Protein AF-H9C6K3-F1 (afdb_monomer)

Nearest PDB structures (foldseek):
  6sbx-assembly1_C  TM=5.822E-01  e=5.668E-01  Myxococcus xanthus
  7vp2-assembly1_B  TM=5.934E-01  e=7.815E-01  Arabidopsis thaliana
  5zkt-assembly1_A  TM=6.050E-01  e=9.944E-01  Oryza sativa Japonica Group
  5kko-assembly1_B-3  TM=4.233E-01  e=2.406E+00  Vibrio cholerae
  2p81-assembly1_A  TM=5.036E-01  e=9.424E+00  Drosophila melanogaster

Organism: NCBI:txid1028409

pLDDT: mean 85.39, std 13.34, range [47.38, 97.06]

Foldseek 3Di:
DPDPDDDDDDDDDDPVVVVVLVVVCVVVVHDSVVVVVVVVVCVCVVVVVDDPPD

Mean predicted aligned error: 6.27 Å

Solvent-accessible surface area (backbone atoms only — not comparable to full-atom values): 3627 Å² total; per-residue (Å²): 131,84,78,81,83,86,81,89,85,89,82,90,70,58,69,68,57,50,49,53,51,48,54,51,28,62,74,72,72,53,52,69,68,56,55,52,50,52,50,51,53,50,51,38,62,73,68,66,62,83,75,82,93,118

Radius of gyration: 13.7 Å; Cα contacts (8 Å, |Δi|>4): 13; chains: 1; bounding box: 24×42×25 Å

Structure (mmCIF, N/CA/C/O backbone):
data_AF-H9C6K3-F1
#
_entry.id   AF-H9C6K3-F1
#
loop_
_atom_site.group_PDB
_atom_site.id
_atom_site.type_symbol
_atom_site.label_atom_id
_atom_site.label_alt_id
_atom_site.label_comp_id
_atom_site.label_asym_id
_atom_site.label_entity_id
_atom_site.label_seq_id
_atom_site.pdbx_PDB_ins_code
_atom_site.Cartn_x
_atom_site.Cartn_y
_atom_site.Cartn_z
_atom_site.occupancy
_atom_site.B_iso_or_equiv
_atom_site.auth_seq_id
_atom_site.auth_comp_id
_atom_site.auth_asym_id
_atom_site.auth_atom_id
_atom_site.pdbx_PDB_model_num
ATOM 1 N N . MET A 1 1 ? 4.388 -28.084 9.332 1.00 47.38 1 MET A N 1
ATOM 2 C CA . MET A 1 1 ? 4.899 -27.056 8.395 1.00 47.38 1 MET A CA 1
ATOM 3 C C . MET A 1 1 ? 5.447 -25.885 9.203 1.00 47.38 1 MET A C 1
ATOM 5 O O . MET A 1 1 ? 4.719 -25.369 10.042 1.00 47.38 1 MET A O 1
ATOM 9 N N . LYS A 1 2 ? 6.722 -25.501 9.034 1.00 53.31 2 LYS A N 1
ATOM 10 C CA . LYS A 1 2 ? 7.261 -24.287 9.680 1.00 53.31 2 LYS A CA 1
ATOM 11 C C . LYS A 1 2 ? 6.552 -23.075 9.070 1.00 53.31 2 LYS A C 1
ATOM 13 O O . LYS A 1 2 ? 6.565 -22.940 7.851 1.00 53.31 2 LYS A O 1
ATOM 18 N N . LYS A 1 3 ? 5.933 -22.219 9.894 1.00 59.25 3 LYS A N 1
ATOM 19 C CA . LYS A 1 3 ? 5.403 -20.932 9.419 1.00 59.25 3 LYS A CA 1
ATOM 20 C C . LYS A 1 3 ? 6.550 -20.156 8.750 1.00 59.25 3 LYS A C 1
ATOM 22 O O . LYS A 1 3 ? 7.632 -20.100 9.346 1.00 59.25 3 LYS A O 1
ATOM 27 N N . PRO A 1 4 ? 6.355 -19.601 7.541 1.00 70.12 4 PRO A N 1
ATOM 28 C CA . PRO A 1 4 ? 7.368 -18.765 6.913 1.00 70.12 4 PRO A CA 1
ATOM 29 C C . PRO A 1 4 ? 7.724 -17.616 7.860 1.00 70.12 4 PRO A C 1
ATOM 31 O O . PRO A 1 4 ? 6.851 -17.043 8.517 1.00 70.12 4 PRO A O 1
ATOM 34 N N . LYS A 1 5 ? 9.022 -17.333 7.999 1.00 78.75 5 LYS A N 1
ATOM 35 C CA . LYS A 1 5 ? 9.492 -16.247 8.861 1.00 78.75 5 LYS A CA 1
ATOM 36 C C . LYS A 1 5 ? 9.028 -14.925 8.254 1.00 78.75 5 LYS A C 1
ATOM 38 O O . LYS A 1 5 ? 9.397 -14.615 7.127 1.00 78.75 5 LYS A O 1
ATOM 43 N N . ALA A 1 6 ? 8.233 -14.165 9.000 1.00 80.50 6 ALA A N 1
ATOM 44 C CA . ALA A 1 6 ? 7.895 -12.803 8.615 1.00 80.50 6 ALA A CA 1
ATOM 45 C C . ALA A 1 6 ? 9.145 -11.917 8.733 1.00 80.50 6 ALA A C 1
ATOM 47 O O . ALA A 1 6 ? 9.882 -12.010 9.716 1.00 80.50 6 ALA A O 1
ATOM 48 N N . ALA A 1 7 ? 9.372 -11.073 7.730 1.00 84.69 7 ALA A N 1
ATOM 49 C CA . ALA A 1 7 ? 10.380 -10.021 7.756 1.00 84.69 7 ALA A CA 1
ATOM 50 C C . ALA A 1 7 ? 9.684 -8.658 7.839 1.00 84.69 7 ALA A C 1
ATOM 52 O O . ALA A 1 7 ? 8.610 -8.471 7.266 1.00 84.69 7 ALA A O 1
ATOM 53 N N . THR A 1 8 ? 10.303 -7.710 8.542 1.00 89.62 8 THR A N 1
ATOM 54 C CA . THR A 1 8 ? 9.795 -6.340 8.679 1.00 89.62 8 THR A CA 1
ATOM 55 C C . THR A 1 8 ? 10.609 -5.402 7.801 1.00 89.62 8 THR A C 1
ATOM 57 O O . THR A 1 8 ? 11.839 -5.447 7.818 1.00 89.62 8 THR A O 1
ATOM 60 N N . ILE A 1 9 ? 9.926 -4.519 7.073 1.00 87.31 9 ILE A N 1
ATOM 61 C CA . ILE A 1 9 ? 10.541 -3.438 6.302 1.00 87.31 9 ILE A CA 1
ATOM 62 C C . ILE A 1 9 ? 10.150 -2.118 6.966 1.00 87.31 9 ILE A C 1
ATOM 64 O O . ILE A 1 9 ? 8.969 -1.863 7.183 1.00 87.31 9 ILE A O 1
ATOM 68 N N . ASN A 1 10 ? 11.139 -1.279 7.271 1.00 91.38 10 ASN A N 1
ATOM 69 C CA . ASN A 1 10 ? 10.916 0.091 7.724 1.00 91.38 10 ASN A CA 1
ATOM 70 C C . ASN A 1 10 ? 11.222 1.041 6.567 1.00 91.38 10 ASN A C 1
ATOM 72 O O . ASN A 1 10 ? 12.339 1.037 6.050 1.00 91.38 10 ASN A O 1
ATOM 76 N N . ILE A 1 11 ? 10.241 1.848 6.166 1.00 89.12 11 ILE A N 1
ATOM 77 C CA . ILE A 1 11 ? 10.364 2.779 5.039 1.00 89.12 11 ILE A CA 1
ATOM 78 C C . ILE A 1 11 ? 10.348 4.205 5.585 1.00 89.12 11 ILE A C 1
ATOM 80 O O . ILE A 1 11 ? 9.473 4.562 6.371 1.00 89.12 11 ILE A O 1
ATOM 84 N N . ARG A 1 12 ? 11.318 5.023 5.168 1.00 93.94 12 ARG A N 1
ATOM 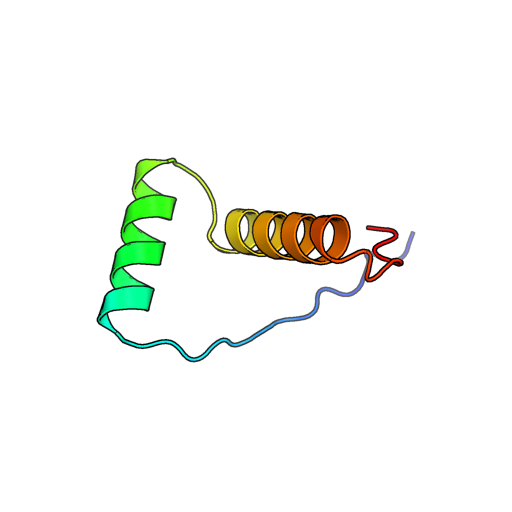85 C CA . ARG A 1 12 ? 11.324 6.467 5.429 1.00 93.94 12 ARG A CA 1
ATOM 86 C C . ARG A 1 12 ? 10.709 7.185 4.234 1.00 93.94 12 ARG A C 1
ATOM 88 O O . ARG A 1 12 ? 11.141 6.957 3.108 1.00 93.94 12 ARG A O 1
ATOM 95 N N . LEU A 1 13 ? 9.720 8.032 4.493 1.00 92.44 13 LEU A N 1
ATOM 96 C CA . LEU A 1 13 ? 8.985 8.808 3.496 1.00 92.44 13 LEU A CA 1
ATOM 97 C C . LEU A 1 13 ? 8.882 10.261 3.966 1.00 92.44 13 LEU A C 1
ATOM 99 O O . LEU A 1 13 ? 8.988 10.528 5.163 1.00 92.44 13 LEU A O 1
ATOM 103 N N . ASP A 1 14 ? 8.644 11.174 3.026 1.00 96.81 14 ASP A N 1
ATOM 104 C CA . ASP A 1 14 ? 8.172 12.520 3.355 1.00 96.81 14 ASP A CA 1
ATOM 105 C C . ASP A 1 14 ? 6.839 12.452 4.119 1.00 96.81 14 ASP A C 1
ATOM 107 O O . ASP A 1 14 ? 6.018 11.561 3.872 1.00 96.81 14 ASP A O 1
ATOM 111 N N . GLU A 1 15 ? 6.615 13.397 5.031 1.00 95.56 15 GLU A N 1
ATOM 112 C CA . GLU A 1 15 ? 5.428 13.424 5.888 1.00 95.56 15 GLU A CA 1
ATOM 113 C C . GLU A 1 15 ? 4.128 13.499 5.077 1.00 95.56 15 GLU A C 1
ATOM 115 O O . GLU A 1 15 ? 3.178 12.760 5.357 1.00 95.56 15 GLU A O 1
ATOM 120 N N . ASN A 1 16 ? 4.092 14.321 4.023 1.00 97.06 16 ASN A N 1
ATOM 121 C CA . ASN A 1 16 ? 2.894 14.472 3.199 1.00 97.06 16 ASN A CA 1
ATOM 122 C C . ASN A 1 16 ? 2.583 13.182 2.443 1.00 97.06 16 ASN A C 1
ATOM 124 O O . ASN A 1 16 ? 1.423 12.785 2.335 1.00 97.06 16 ASN A O 1
ATOM 128 N N . LEU A 1 17 ? 3.622 12.501 1.954 1.00 95.06 17 LEU A N 1
ATOM 129 C CA . LEU A 1 17 ? 3.471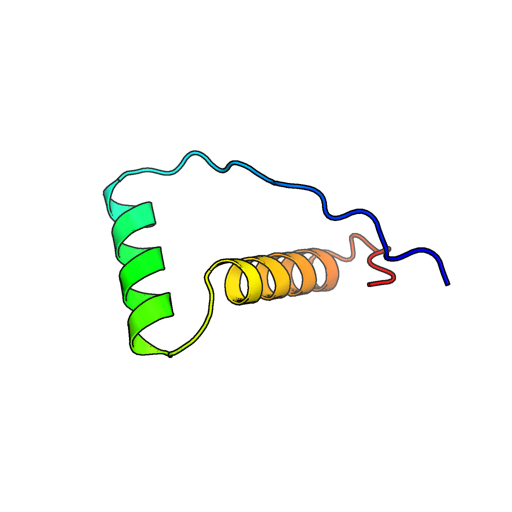 11.228 1.260 1.00 95.06 17 LEU A CA 1
ATOM 130 C C . LEU A 1 17 ? 3.002 10.121 2.211 1.00 95.06 17 LEU A C 1
ATOM 132 O O . LEU A 1 17 ? 2.110 9.351 1.857 1.00 95.06 17 LEU A O 1
ATOM 136 N N . ALA A 1 18 ? 3.566 10.052 3.418 1.00 94.56 18 ALA A N 1
ATOM 137 C CA . ALA A 1 18 ? 3.155 9.081 4.428 1.00 94.56 18 ALA A CA 1
ATOM 138 C C . ALA A 1 18 ? 1.684 9.273 4.824 1.00 94.56 18 ALA A C 1
ATOM 140 O O . ALA A 1 18 ? 0.934 8.298 4.915 1.00 94.56 18 ALA A O 1
ATOM 141 N N . LYS A 1 19 ? 1.257 10.530 4.995 1.00 95.94 19 LYS A N 1
ATOM 142 C CA . LYS A 1 19 ? -0.134 10.879 5.288 1.00 95.94 19 LYS A CA 1
ATOM 143 C C . LYS A 1 19 ? -1.065 10.500 4.139 1.00 95.94 19 LYS A C 1
ATOM 145 O O . LYS A 1 19 ? -2.021 9.767 4.362 1.00 95.94 19 LYS A O 1
ATOM 150 N N . ALA A 1 20 ? -0.746 10.914 2.913 1.00 95.56 20 ALA A N 1
ATOM 151 C CA . ALA A 1 20 ? -1.555 10.592 1.741 1.00 95.56 20 ALA A CA 1
ATOM 152 C C . ALA A 1 20 ? -1.691 9.076 1.532 1.00 95.56 20 ALA A C 1
ATOM 154 O O . ALA A 1 20 ? -2.777 8.586 1.228 1.00 95.56 20 ALA A O 1
ATOM 155 N N . PHE A 1 21 ? -0.608 8.319 1.735 1.00 94.06 21 PHE A N 1
ATOM 156 C CA . PHE A 1 21 ? -0.647 6.862 1.658 1.00 94.06 21 PHE A CA 1
ATOM 157 C C . PHE A 1 21 ? -1.589 6.264 2.706 1.00 94.06 21 PHE A C 1
ATOM 159 O O . PHE A 1 21 ? -2.420 5.425 2.363 1.00 94.06 21 PHE A O 1
ATOM 166 N N . LYS A 1 22 ? -1.502 6.721 3.960 1.00 93.25 22 LYS A N 1
ATOM 167 C CA . LYS A 1 22 ? -2.396 6.271 5.030 1.00 93.25 22 LYS A CA 1
ATOM 168 C C . LYS A 1 22 ? -3.862 6.580 4.711 1.00 93.25 22 LYS A C 1
ATOM 170 O O . LYS A 1 22 ? -4.685 5.676 4.791 1.00 93.25 22 LYS A O 1
ATOM 175 N N . ASP A 1 23 ? -4.164 7.802 4.278 1.00 95.19 23 ASP A N 1
ATOM 176 C CA . ASP A 1 23 ? -5.534 8.234 3.981 1.00 95.19 23 ASP A CA 1
ATOM 177 C C . ASP A 1 23 ? -6.172 7.400 2.854 1.00 95.19 23 ASP A C 1
ATOM 179 O O . ASP A 1 23 ? -7.342 7.027 2.935 1.00 95.19 23 ASP A O 1
ATOM 183 N N . ILE A 1 24 ? -5.405 7.063 1.809 1.00 92.12 24 ILE A N 1
ATOM 184 C CA . ILE A 1 24 ? -5.868 6.200 0.708 1.00 92.12 24 ILE A CA 1
ATOM 185 C C . ILE A 1 24 ? -6.158 4.784 1.210 1.00 92.12 24 ILE A C 1
ATOM 187 O O . ILE A 1 24 ? -7.199 4.215 0.889 1.00 92.12 24 ILE A O 1
ATOM 191 N N . VAL A 1 25 ? -5.238 4.218 1.994 1.00 93.94 25 VAL A N 1
ATOM 192 C CA . VAL A 1 25 ? -5.357 2.858 2.534 1.00 93.94 25 VAL A CA 1
ATOM 193 C C . VAL A 1 25 ? -6.580 2.738 3.446 1.00 93.94 25 VAL A C 1
ATOM 195 O O . VAL A 1 25 ? -7.348 1.786 3.301 1.00 93.94 25 VAL A O 1
ATOM 198 N N . ASP A 1 26 ? -6.783 3.722 4.325 1.00 92.44 26 ASP A N 1
ATOM 199 C CA . ASP A 1 26 ? -7.904 3.763 5.266 1.00 92.44 26 ASP A CA 1
ATOM 200 C C . ASP A 1 26 ? -9.243 3.936 4.527 1.00 92.44 26 ASP A C 1
ATOM 202 O O . ASP A 1 26 ? -10.211 3.237 4.831 1.00 92.44 26 ASP A O 1
ATOM 206 N N . ARG A 1 27 ? -9.300 4.813 3.512 1.00 93.81 27 ARG A N 1
ATOM 207 C CA . ARG A 1 27 ? -10.503 5.033 2.690 1.00 93.81 27 ARG A CA 1
ATOM 208 C C . ARG A 1 27 ? -10.930 3.778 1.933 1.00 93.81 27 ARG A C 1
ATOM 210 O O . ARG A 1 27 ? -12.122 3.495 1.845 1.00 93.81 27 ARG A O 1
ATOM 217 N N . ASP A 1 28 ? -9.969 3.046 1.381 1.00 91.31 28 ASP A N 1
ATOM 218 C CA . ASP A 1 28 ? -10.241 1.895 0.519 1.00 91.31 28 ASP A CA 1
ATOM 219 C C . ASP A 1 28 ? -10.379 0.583 1.329 1.00 91.31 28 ASP A C 1
ATOM 221 O O . ASP A 1 28 ? -10.628 -0.479 0.759 1.00 91.31 28 ASP A O 1
ATOM 225 N N . GLY A 1 29 ? -10.253 0.650 2.663 1.00 90.88 29 GLY A N 1
ATOM 226 C CA . GLY A 1 29 ? -10.469 -0.476 3.579 1.00 90.88 29 GLY A CA 1
ATOM 227 C C . GLY A 1 29 ? -9.365 -1.536 3.548 1.00 90.88 29 GLY A C 1
ATOM 228 O O . GLY A 1 29 ? -9.596 -2.684 3.935 1.00 90.88 29 GLY A O 1
ATOM 229 N N . TYR A 1 30 ? -8.169 -1.183 3.075 1.00 92.12 30 TYR A N 1
ATOM 230 C CA . TYR A 1 30 ? -7.037 -2.102 2.968 1.00 92.12 30 TYR A CA 1
ATOM 231 C C . TYR A 1 30 ? -6.050 -1.933 4.124 1.00 92.12 30 TYR A C 1
ATOM 233 O O . TYR A 1 30 ? -6.108 -0.987 4.899 1.00 92.12 30 TYR A O 1
ATOM 241 N N . THR A 1 31 ? -5.095 -2.859 4.238 1.00 92.56 31 THR A N 1
ATOM 242 C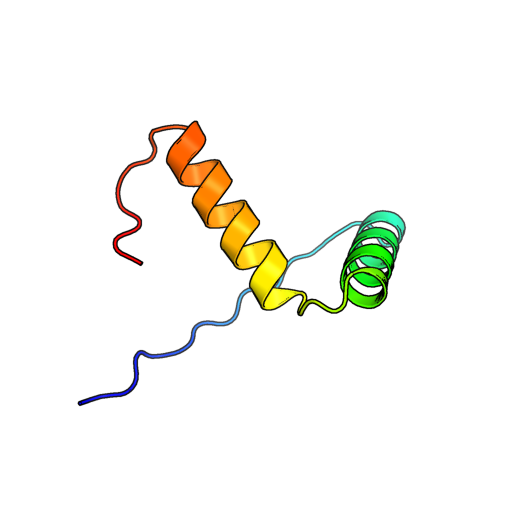 CA . THR A 1 31 ? -3.940 -2.677 5.128 1.00 92.56 31 THR A CA 1
ATOM 243 C C . THR A 1 31 ? -2.758 -2.105 4.351 1.00 92.56 31 THR A C 1
ATOM 245 O O . THR A 1 31 ? -2.546 -2.447 3.185 1.00 92.56 31 THR A O 1
ATOM 248 N N . GLN A 1 32 ? -1.934 -1.283 5.005 1.00 92.38 32 GLN A N 1
ATOM 249 C CA . GLN A 1 32 ? -0.722 -0.715 4.394 1.00 92.38 32 GLN A CA 1
ATOM 250 C C . GLN A 1 32 ? 0.201 -1.814 3.849 1.00 92.38 32 GLN A C 1
ATOM 252 O O . GLN A 1 32 ? 0.733 -1.699 2.745 1.00 92.38 32 GLN A O 1
ATOM 257 N N . THR A 1 33 ? 0.325 -2.916 4.595 1.00 91.62 33 THR A N 1
ATOM 258 C CA . THR A 1 33 ? 1.091 -4.104 4.203 1.00 91.62 33 THR A CA 1
ATOM 259 C C . THR A 1 33 ? 0.585 -4.706 2.899 1.00 91.62 33 THR A C 1
ATOM 261 O O . THR A 1 33 ? 1.396 -5.039 2.036 1.00 91.62 33 THR A O 1
ATOM 264 N N . LEU A 1 34 ? -0.734 -4.835 2.723 1.00 91.75 34 LEU A N 1
ATOM 265 C CA . LEU A 1 34 ? -1.313 -5.389 1.500 1.00 91.75 34 LEU A CA 1
ATOM 266 C C . LEU A 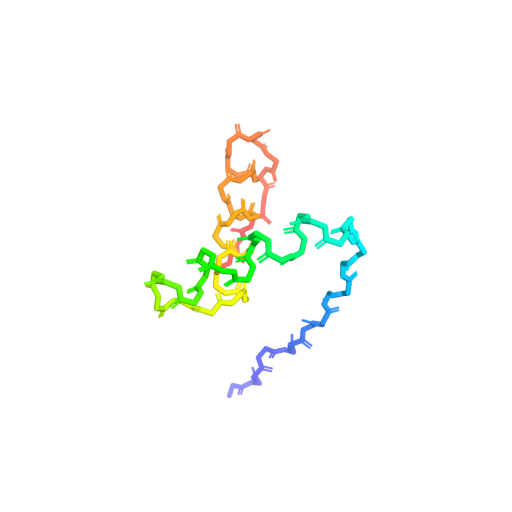1 34 ? -1.000 -4.496 0.298 1.00 91.75 34 LEU A C 1
ATOM 268 O O . LEU A 1 34 ? -0.515 -4.989 -0.719 1.00 91.75 34 LEU A O 1
ATOM 272 N N . VAL A 1 35 ? -1.217 -3.186 0.430 1.00 92.94 35 VAL A N 1
ATOM 273 C CA . VAL A 1 35 ? -0.986 -2.242 -0.670 1.00 92.94 35 VAL A CA 1
ATOM 274 C C . VAL A 1 35 ? 0.489 -2.206 -1.071 1.00 92.94 35 VAL A C 1
ATOM 276 O O . VAL A 1 35 ? 0.798 -2.296 -2.259 1.00 92.94 35 VAL A O 1
ATOM 279 N N . LEU A 1 36 ? 1.410 -2.160 -0.103 1.00 92.38 36 LEU A N 1
ATOM 280 C CA . LEU A 1 36 ? 2.850 -2.228 -0.376 1.00 92.38 36 LEU A CA 1
ATOM 281 C C . LEU A 1 36 ? 3.258 -3.559 -1.015 1.00 92.38 36 LEU A C 1
ATOM 283 O O . LEU A 1 36 ? 4.046 -3.568 -1.959 1.00 92.38 36 LEU A O 1
ATOM 287 N N . THR A 1 37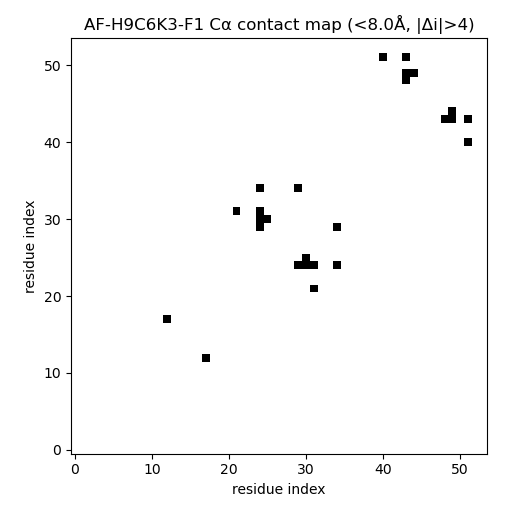 ? 2.702 -4.678 -0.548 1.00 90.88 37 THR A N 1
ATOM 288 C CA . THR A 1 37 ? 2.982 -6.007 -1.112 1.00 90.88 37 THR A CA 1
ATOM 289 C C . THR A 1 37 ? 2.569 -6.079 -2.580 1.00 90.88 37 THR A C 1
ATOM 291 O O . THR A 1 37 ? 3.352 -6.504 -3.430 1.00 90.88 37 THR A O 1
ATOM 294 N N . GLU A 1 38 ? 1.363 -5.616 -2.903 1.00 92.06 38 GLU A N 1
ATOM 295 C CA . GLU A 1 38 ? 0.861 -5.602 -4.277 1.00 92.06 38 GLU A CA 1
ATOM 296 C C . GLU A 1 38 ? 1.622 -4.610 -5.161 1.0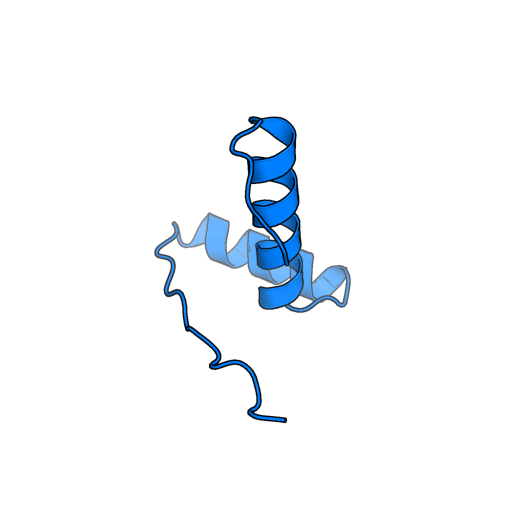0 92.06 38 GLU A C 1
ATOM 298 O O . GLU A 1 38 ? 1.905 -4.911 -6.324 1.00 92.06 38 GLU A O 1
ATOM 303 N N . PHE A 1 39 ? 2.027 -3.462 -4.615 1.00 91.44 39 PHE A N 1
ATOM 304 C CA . PHE A 1 39 ? 2.899 -2.519 -5.309 1.00 91.44 39 PHE A CA 1
ATOM 305 C C . PHE A 1 39 ? 4.243 -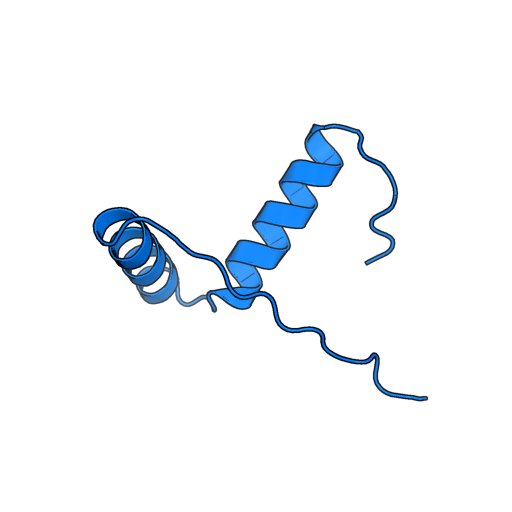3.160 -5.689 1.00 91.44 39 PHE A C 1
ATOM 307 O O . PHE A 1 39 ? 4.636 -3.094 -6.855 1.00 91.44 39 PHE A O 1
ATOM 314 N N . ILE A 1 40 ? 4.913 -3.840 -4.750 1.00 90.38 40 ILE A N 1
ATOM 315 C CA . ILE A 1 40 ? 6.195 -4.522 -4.988 1.00 90.38 40 ILE A CA 1
ATOM 316 C C . ILE A 1 40 ? 6.038 -5.619 -6.047 1.00 90.38 40 ILE A C 1
ATOM 318 O O . ILE A 1 40 ? 6.796 -5.639 -7.018 1.00 90.3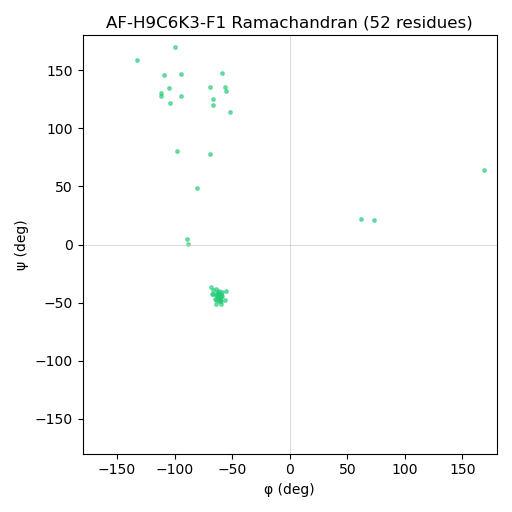8 40 ILE A O 1
ATOM 322 N N . LYS A 1 41 ? 5.024 -6.488 -5.923 1.00 89.94 41 LYS A N 1
ATOM 323 C CA . LYS A 1 41 ? 4.743 -7.542 -6.916 1.00 89.94 41 LYS A CA 1
ATOM 324 C C . LYS A 1 41 ? 4.551 -6.964 -8.317 1.00 89.94 41 LYS A C 1
ATOM 326 O O . LYS A 1 41 ? 5.142 -7.454 -9.281 1.00 89.94 41 LYS A O 1
ATOM 331 N N . ARG A 1 42 ? 3.741 -5.905 -8.441 1.00 91.25 42 ARG A N 1
ATOM 332 C CA . ARG A 1 42 ? 3.480 -5.227 -9.721 1.00 91.25 42 ARG A CA 1
ATOM 333 C C . ARG A 1 42 ? 4.739 -4.590 -10.290 1.00 91.25 42 ARG A C 1
ATOM 335 O O . ARG A 1 42 ? 4.983 -4.730 -11.486 1.00 91.25 42 ARG A O 1
ATOM 342 N N . TYR A 1 43 ? 5.532 -3.919 -9.457 1.00 91.12 43 TYR A N 1
ATOM 343 C CA . TYR A 1 43 ? 6.792 -3.308 -9.868 1.00 91.12 43 TYR A CA 1
ATOM 344 C C . TYR A 1 43 ? 7.762 -4.357 -10.420 1.00 91.12 43 TYR A C 1
ATOM 346 O O . TYR A 1 43 ? 8.248 -4.209 -11.540 1.00 91.12 43 TYR A O 1
ATOM 354 N N . VAL A 1 44 ? 7.994 -5.447 -9.689 1.00 88.56 44 VAL A N 1
ATOM 355 C CA . VAL A 1 44 ? 8.901 -6.524 -10.114 1.00 88.56 44 VAL A CA 1
ATOM 356 C C . VAL A 1 44 ? 8.421 -7.171 -11.414 1.00 88.56 44 VAL A C 1
ATOM 358 O O . VAL A 1 44 ? 9.203 -7.299 -12.357 1.00 88.56 44 VAL A O 1
ATOM 361 N N . LYS A 1 45 ? 7.122 -7.500 -11.508 1.00 87.50 45 LYS A N 1
ATOM 362 C CA . LYS A 1 45 ? 6.517 -8.072 -12.721 1.00 87.50 45 LYS A CA 1
ATOM 363 C C . LYS A 1 45 ? 6.658 -7.142 -13.926 1.00 87.50 45 LYS A C 1
ATOM 365 O O . LYS A 1 45 ? 7.016 -7.598 -15.006 1.00 87.50 45 LYS A O 1
ATOM 370 N N . LYS A 1 46 ? 6.391 -5.844 -13.748 1.00 90.38 46 LYS A N 1
ATOM 371 C CA . LYS A 1 46 ? 6.481 -4.838 -14.818 1.00 90.38 46 LYS A CA 1
ATOM 372 C C . LYS A 1 46 ? 7.908 -4.677 -15.340 1.00 90.38 46 LYS A C 1
ATOM 374 O O . LYS A 1 46 ? 8.089 -4.492 -16.536 1.00 90.38 46 LYS A O 1
ATOM 379 N N . ASN A 1 47 ? 8.902 -4.733 -14.458 1.00 90.69 47 ASN A N 1
ATOM 380 C CA . ASN A 1 47 ? 10.301 -4.502 -14.820 1.00 90.69 47 ASN A CA 1
ATOM 381 C C . ASN A 1 47 ? 11.043 -5.779 -15.248 1.00 90.69 47 ASN A C 1
ATOM 383 O O . ASN A 1 47 ? 12.250 -5.727 -15.458 1.00 90.69 47 ASN A O 1
ATOM 387 N N . GLY A 1 48 ? 10.358 -6.924 -15.351 1.00 79.25 48 GLY A N 1
ATOM 388 C CA . GLY A 1 48 ? 10.989 -8.188 -15.740 1.00 79.25 48 GLY A CA 1
ATOM 389 C C . GLY A 1 48 ? 12.080 -8.652 -14.769 1.00 79.25 48 GLY A C 1
ATOM 390 O O . GLY A 1 48 ? 12.938 -9.442 -15.150 1.00 79.25 48 GLY A O 1
ATOM 391 N N . GLN A 1 49 ? 12.058 -8.176 -13.518 1.00 77.31 49 GLN A N 1
ATOM 392 C CA . GLN A 1 49 ? 13.054 -8.490 -12.482 1.00 77.31 49 GLN A CA 1
ATOM 393 C C . GLN A 1 49 ? 12.762 -9.855 -11.840 1.00 77.31 49 GLN A C 1
ATOM 395 O O . GLN A 1 49 ? 12.661 -9.986 -10.624 1.00 77.31 49 GLN A O 1
ATOM 400 N N . GLY A 1 50 ? 12.535 -10.858 -12.689 1.00 66.31 50 GLY A N 1
ATOM 401 C CA . GLY A 1 50 ? 11.980 -12.157 -12.342 1.00 66.31 50 GLY A CA 1
ATOM 402 C C . GLY A 1 50 ? 12.704 -12.855 -11.194 1.00 66.31 50 GLY A C 1
ATOM 403 O O . GLY A 1 50 ? 13.860 -13.235 -11.331 1.00 66.31 50 GLY A O 1
ATOM 404 N N . ALA A 1 51 ? 11.975 -13.012 -10.089 1.00 58.41 51 ALA A N 1
ATOM 405 C CA . ALA A 1 51 ? 11.857 -14.203 -9.241 1.00 58.41 51 ALA A CA 1
ATOM 406 C C . ALA A 1 51 ? 11.136 -13.791 -7.943 1.00 58.41 51 ALA A C 1
ATOM 408 O O . ALA A 1 51 ? 11.714 -13.802 -6.862 1.00 58.41 51 ALA A O 1
ATOM 409 N N . LEU A 1 52 ? 9.874 -13.363 -8.033 1.00 58.91 52 LEU A N 1
ATOM 410 C CA . LEU A 1 52 ? 8.994 -13.435 -6.865 1.00 58.91 52 LEU A CA 1
ATOM 411 C C . LEU A 1 52 ? 8.157 -14.699 -7.034 1.00 58.91 52 LEU A C 1
ATOM 413 O O . LEU A 1 52 ? 7.018 -14.626 -7.486 1.00 58.91 52 LEU A O 1
ATOM 417 N N . ASP A 1 53 ? 8.748 -15.846 -6.697 1.00 54.12 53 ASP A N 1
ATOM 418 C CA . ASP A 1 53 ? 7.9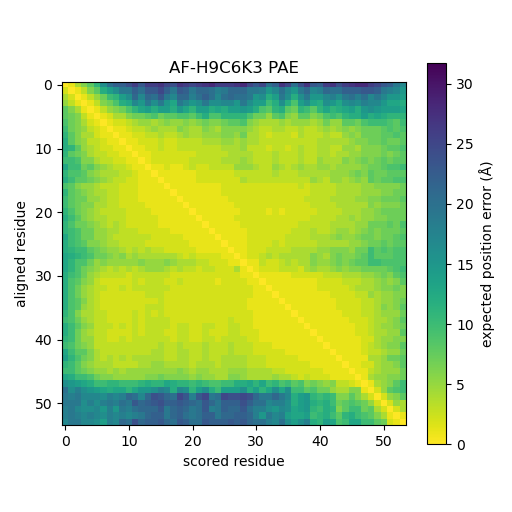68 -17.002 -6.249 1.00 54.12 53 ASP A CA 1
ATOM 419 C C . ASP A 1 53 ? 7.391 -16.628 -4.870 1.00 54.12 53 ASP A C 1
ATOM 421 O O . ASP A 1 53 ? 7.961 -16.951 -3.827 1.00 54.12 53 ASP A O 1
ATOM 425 N N . LEU A 1 54 ? 6.326 -15.818 -4.876 1.00 51.22 54 LEU A N 1
ATOM 426 C CA . LEU A 1 54 ? 5.517 -15.460 -3.704 1.00 51.22 54 LEU A CA 1
ATOM 427 C C . LEU A 1 54 ? 4.226 -16.271 -3.683 1.00 51.22 54 LEU A C 1
ATOM 429 O O . LEU A 1 54 ? 3.529 -16.265 -4.723 1.00 51.22 54 LEU A O 1
#

Secondary structure (DSSP, 8-state):
-PPPPP--------HHHHHHHHHHHHHTT--HHHHHHHHHHHHHHHTT------

Sequence (54 aa):
MKKPKAATINIRLDENLAKAFKDIVDRDGYTQTLVLTEFIKRYVKKNGQGALDL

InterPro domains:
  IPR010985 Ribbon-helix-helix [SSF47598] (3-47)
  IPR013321 Arc-type ribbon-helix-helix [G3DSA:1.10.1220.10] (1-48)